Protein AF-A0A397BFX6-F1 (afdb_monomer_lite)

InterPro domains:
  IPR007051 CHORD domain [PF04968] (20-81)
  IPR007051 CHORD domain [PS51401] (21-81)
  IPR039790 Cysteine and histidine-rich domain-containing protein 1 [PTHR46983] (13-84)

Foldseek 3Di:
DDDPDDDDDPPPPDPPQWAAFPAALFRDIDRVVPWFQQPDQGANFDWDADPLWIEGPSCVVDTDNDPVVRSVPGRDDGGTGDRDDD

Organism: Aphanomyces astaci (NCBI:txid112090)

Structure (mmCIF, N/CA/C/O backbone):
data_AF-A0A397BFX6-F1
#
_entry.id   AF-A0A397BFX6-F1
#
loop_
_atom_site.group_PDB
_atom_site.id
_atom_site.type_symbol
_atom_site.label_atom_id
_atom_site.label_alt_id
_atom_site.label_comp_id
_atom_site.label_asym_id
_atom_site.label_entity_id
_atom_site.label_seq_id
_atom_site.pdbx_PDB_ins_code
_atom_site.Cartn_x
_atom_site.Cartn_y
_atom_site.Cartn_z
_atom_site.occupancy
_atom_site.B_iso_or_equiv
_atom_site.auth_seq_id
_atom_site.auth_comp_id
_atom_site.auth_asym_id
_atom_site.auth_atom_id
_atom_site.pdbx_PDB_model_num
ATOM 1 N N . ASN A 1 1 ? 26.033 -27.209 16.907 1.00 44.47 1 ASN A N 1
ATOM 2 C CA . ASN A 1 1 ? 24.620 -26.992 16.519 1.00 44.47 1 ASN A CA 1
ATOM 3 C C . ASN A 1 1 ? 23.988 -25.966 17.445 1.00 44.47 1 ASN A C 1
ATOM 5 O O . ASN A 1 1 ? 23.591 -26.324 18.543 1.00 44.47 1 ASN A O 1
ATOM 9 N N . VAL A 1 2 ? 23.958 -24.687 17.055 1.00 49.91 2 VAL A N 1
ATOM 10 C CA . VAL A 1 2 ? 23.323 -23.632 17.864 1.00 49.91 2 VAL A CA 1
ATOM 11 C C . VAL A 1 2 ? 21.859 -23.537 17.451 1.00 49.91 2 VAL A C 1
ATOM 13 O O . VAL A 1 2 ? 21.542 -23.101 16.348 1.00 49.91 2 VAL A O 1
ATOM 16 N N . VAL A 1 3 ? 20.970 -23.988 18.332 1.00 58.34 3 VAL A N 1
ATOM 17 C CA . VAL A 1 3 ? 19.524 -23.823 18.178 1.00 58.34 3 VAL A CA 1
ATOM 18 C C . VAL A 1 3 ? 19.211 -22.351 18.450 1.00 58.34 3 VAL A C 1
ATOM 20 O O . VAL A 1 3 ? 19.202 -21.913 19.598 1.00 58.34 3 VAL A O 1
ATOM 23 N N . VAL A 1 4 ? 19.012 -21.559 17.395 1.00 57.81 4 VAL A N 1
ATOM 24 C CA . VAL A 1 4 ? 18.587 -20.157 17.521 1.00 57.81 4 VAL A CA 1
ATOM 25 C C . VAL A 1 4 ? 17.106 -20.145 17.900 1.00 57.81 4 VAL A C 1
ATOM 27 O O . VAL A 1 4 ? 16.224 -20.158 17.042 1.00 57.81 4 VAL A O 1
ATOM 30 N N . THR A 1 5 ? 16.817 -20.150 19.200 1.00 59.34 5 THR A N 1
ATOM 31 C CA . THR A 1 5 ? 15.461 -19.971 19.721 1.00 59.34 5 THR A CA 1
ATOM 32 C C . THR A 1 5 ? 15.075 -18.496 19.581 1.00 59.34 5 THR A C 1
ATOM 34 O O . THR A 1 5 ? 15.557 -17.619 20.299 1.00 59.34 5 THR A O 1
ATOM 37 N N . ARG A 1 6 ? 14.226 -18.177 18.597 1.00 58.31 6 ARG A N 1
ATOM 38 C CA . ARG A 1 6 ? 13.660 -16.828 18.457 1.00 58.31 6 ARG A CA 1
ATOM 39 C C . ARG A 1 6 ? 12.739 -16.578 19.655 1.00 58.31 6 ARG A C 1
ATOM 41 O O . ARG A 1 6 ? 11.700 -17.221 19.770 1.00 58.31 6 ARG A O 1
ATOM 48 N N . LYS A 1 7 ? 13.123 -15.672 20.561 1.00 51.56 7 LYS A N 1
ATOM 49 C CA . LYS A 1 7 ? 12.248 -15.221 21.655 1.00 51.56 7 LYS A CA 1
ATOM 50 C C . LYS A 1 7 ? 10.988 -14.577 21.048 1.00 51.56 7 LYS A C 1
ATOM 52 O O . LYS A 1 7 ? 11.139 -13.764 20.132 1.00 51.56 7 LYS A O 1
ATOM 57 N N . PRO A 1 8 ? 9.772 -14.909 21.517 1.00 52.94 8 PRO A N 1
ATOM 58 C CA . PRO A 1 8 ? 8.559 -14.265 21.031 1.00 52.94 8 PRO A CA 1
ATOM 59 C C . PRO A 1 8 ? 8.619 -12.768 21.349 1.00 52.94 8 PRO A C 1
ATOM 61 O O . PRO A 1 8 ? 8.944 -12.367 22.469 1.00 52.94 8 PRO A O 1
ATOM 64 N N . LYS A 1 9 ? 8.359 -11.935 20.337 1.00 48.22 9 LYS A N 1
ATOM 65 C CA . LYS A 1 9 ? 8.271 -10.482 20.504 1.00 48.22 9 LYS A CA 1
ATOM 66 C C . LYS A 1 9 ? 7.130 -10.194 21.491 1.00 48.22 9 LYS A C 1
ATOM 68 O O . LYS A 1 9 ? 6.065 -10.786 21.315 1.00 48.22 9 LYS A O 1
ATOM 73 N N . PRO A 1 10 ? 7.320 -9.324 22.501 1.00 54.00 10 PRO A N 1
ATOM 74 C CA . PRO A 1 10 ? 6.247 -8.956 23.415 1.00 54.00 10 PRO A CA 1
ATOM 75 C C . PRO A 1 10 ? 5.034 -8.502 22.607 1.00 54.00 10 PRO A C 1
ATOM 77 O O . PRO A 1 10 ? 5.139 -7.573 21.801 1.00 54.00 10 PRO A O 1
ATOM 80 N N . VAL A 1 11 ? 3.909 -9.196 22.785 1.00 57.53 11 VAL A N 1
ATOM 81 C CA . VAL A 1 11 ? 2.628 -8.773 22.226 1.00 57.53 11 VAL A CA 1
ATOM 82 C C . VAL A 1 11 ? 2.323 -7.442 22.897 1.00 57.53 11 VAL A C 1
ATOM 84 O O . VAL A 1 11 ? 2.168 -7.374 24.114 1.00 57.53 11 VAL A O 1
ATOM 87 N N . VAL A 1 12 ? 2.359 -6.363 22.120 1.00 61.25 12 VAL A N 1
ATOM 88 C CA . VAL A 1 12 ? 2.108 -5.005 22.609 1.00 61.25 12 VAL A CA 1
ATOM 89 C C . VAL A 1 12 ? 0.621 -4.920 22.946 1.00 61.25 12 VAL A C 1
ATOM 91 O O . VAL A 1 12 ? -0.199 -4.608 22.090 1.00 61.25 12 VAL A O 1
ATOM 94 N N . VAL A 1 13 ? 0.258 -5.271 24.180 1.00 56.38 13 VAL A N 1
ATOM 95 C CA . VAL A 1 13 ? -1.108 -5.124 24.690 1.00 56.38 13 VAL A CA 1
ATOM 96 C C . VAL A 1 13 ? -1.343 -3.630 24.905 1.00 56.38 13 VAL A C 1
ATOM 98 O O . VAL A 1 13 ? -0.835 -3.050 25.861 1.00 56.38 13 VAL A O 1
ATOM 101 N N . ARG A 1 14 ? -2.042 -2.981 23.970 1.00 63.22 14 ARG A N 1
ATOM 102 C CA . ARG A 1 14 ? -2.397 -1.559 24.070 1.00 63.22 14 ARG A CA 1
ATOM 103 C C . ARG A 1 14 ? -3.724 -1.431 24.816 1.00 63.22 14 ARG A C 1
ATOM 105 O O . ARG A 1 14 ? -4.738 -1.936 24.349 1.00 63.22 14 ARG A O 1
ATOM 112 N N . THR A 1 15 ? -3.715 -0.763 25.966 1.00 67.25 15 THR A N 1
ATOM 113 C CA . THR A 1 15 ? -4.890 -0.539 26.830 1.00 67.25 15 THR A CA 1
ATOM 114 C C . THR A 1 15 ? -5.869 0.503 26.286 1.00 67.25 15 THR A C 1
ATOM 116 O O . THR A 1 15 ? -6.994 0.597 26.763 1.00 67.25 15 THR A O 1
ATOM 119 N N . ASP A 1 16 ? -5.463 1.263 25.266 1.00 77.44 16 ASP A N 1
ATOM 120 C CA . ASP A 1 16 ? -6.107 2.534 24.911 1.00 77.44 16 ASP A CA 1
ATOM 121 C C . ASP A 1 16 ? -7.119 2.409 23.757 1.00 77.44 16 ASP A C 1
ATOM 123 O O . ASP A 1 16 ? -7.611 3.413 23.244 1.00 77.44 16 ASP A O 1
ATOM 127 N N . GLY A 1 17 ? -7.389 1.188 23.275 1.00 84.06 17 GLY A N 1
ATOM 128 C CA . GLY A 1 17 ? -8.306 0.930 22.151 1.00 84.06 17 GLY A CA 1
ATOM 129 C C . GLY A 1 17 ? -7.830 1.460 20.789 1.00 84.06 17 GLY A C 1
ATOM 130 O O . GLY A 1 17 ? -8.524 1.301 19.784 1.00 84.06 17 GLY A O 1
ATOM 131 N N . LYS A 1 18 ? -6.639 2.068 20.736 1.00 90.12 18 LYS A N 1
ATOM 132 C CA . LYS A 1 18 ? -5.986 2.580 19.528 1.00 90.12 18 LYS A CA 1
ATOM 133 C C . LYS A 1 18 ? -4.763 1.746 19.181 1.00 90.12 18 LYS A C 1
ATOM 135 O O . LYS A 1 18 ? -4.034 1.281 20.060 1.00 90.12 18 LYS A O 1
ATOM 140 N N . ALA A 1 19 ? -4.501 1.607 17.891 1.00 91.00 19 ALA A N 1
ATOM 141 C CA . ALA A 1 19 ? -3.307 0.951 17.390 1.00 91.00 19 ALA A CA 1
ATOM 142 C C . ALA A 1 19 ? -2.729 1.703 16.189 1.00 91.00 19 ALA A C 1
ATOM 144 O O . ALA A 1 19 ? -3.401 2.506 15.545 1.00 91.00 19 ALA A O 1
ATOM 145 N N . LYS A 1 20 ? -1.449 1.462 15.895 1.00 93.00 20 LYS A N 1
ATOM 146 C CA . LYS A 1 20 ? -0.766 2.056 14.743 1.00 93.00 20 LYS A CA 1
ATOM 147 C C . LYS A 1 20 ? -0.639 1.019 13.642 1.00 93.00 20 LYS A C 1
ATOM 149 O O . LYS A 1 20 ? -0.050 -0.037 13.861 1.00 93.00 20 LYS A O 1
ATOM 154 N N . CYS A 1 21 ? -1.159 1.344 12.466 1.00 94.19 21 CYS A N 1
ATOM 155 C CA . CYS A 1 21 ? -1.140 0.462 11.315 1.00 94.19 21 CYS A CA 1
ATOM 156 C C . CYS A 1 21 ? 0.297 0.221 10.825 1.00 94.19 21 CYS A C 1
ATOM 158 O O . CYS A 1 21 ? 1.070 1.164 10.636 1.00 94.19 21 CYS A O 1
ATOM 160 N N . VAL A 1 22 ? 0.645 -1.039 10.578 1.00 94.00 22 VAL A N 1
ATOM 161 C CA . VAL A 1 22 ? 1.954 -1.465 10.063 1.00 94.00 22 VAL A CA 1
ATOM 162 C C . VAL A 1 22 ? 1.914 -1.917 8.602 1.00 94.00 22 VAL A C 1
ATOM 164 O O . VAL A 1 22 ? 2.963 -2.261 8.056 1.00 94.00 22 VAL A O 1
ATOM 167 N N . ASN A 1 23 ? 0.748 -1.855 7.949 1.00 95.12 23 ASN A N 1
ATOM 168 C CA . ASN A 1 23 ? 0.616 -2.077 6.508 1.00 95.12 23 ASN A CA 1
ATOM 169 C C . ASN A 1 23 ? 1.487 -1.099 5.708 1.00 95.12 23 ASN A C 1
ATOM 171 O O . ASN A 1 23 ? 1.594 0.086 6.055 1.00 95.12 23 ASN A O 1
ATOM 175 N N . PHE A 1 24 ? 2.096 -1.571 4.617 1.00 94.62 24 PHE A N 1
ATOM 176 C CA . PHE A 1 24 ? 3.010 -0.750 3.826 1.00 94.62 24 PHE A CA 1
ATOM 177 C C . PHE A 1 24 ? 2.273 0.419 3.156 1.00 94.62 24 PHE A C 1
ATOM 179 O O . PHE A 1 24 ? 1.275 0.231 2.467 1.00 94.62 24 PHE A O 1
ATOM 186 N N . GLY A 1 25 ? 2.765 1.641 3.383 1.00 91.38 25 GLY A N 1
ATOM 187 C CA . GLY A 1 25 ? 2.142 2.876 2.892 1.00 91.38 25 GLY A CA 1
ATOM 188 C C . GLY A 1 25 ? 0.982 3.437 3.729 1.00 91.38 25 GLY A C 1
ATOM 189 O O . GLY A 1 25 ? 0.435 4.465 3.347 1.00 91.38 25 GLY A O 1
ATOM 190 N N . CYS A 1 26 ? 0.593 2.814 4.854 1.00 93.19 26 CYS A N 1
ATOM 191 C CA . CYS A 1 26 ? -0.461 3.354 5.723 1.00 93.19 26 CYS A CA 1
ATOM 192 C C . CYS A 1 26 ? 0.079 4.175 6.909 1.00 93.19 26 CYS A C 1
ATOM 194 O O . CYS A 1 26 ? -0.132 5.380 6.963 1.00 93.19 26 CYS A O 1
ATOM 196 N N . GLN A 1 27 ? 0.719 3.526 7.893 1.00 91.12 27 GLN A N 1
ATOM 197 C CA . GLN A 1 27 ? 1.278 4.139 9.118 1.00 91.12 27 GLN A CA 1
ATOM 198 C C . GLN A 1 27 ? 0.306 4.974 9.985 1.00 91.12 27 GLN A C 1
ATOM 200 O O . GLN A 1 27 ? 0.745 5.584 10.963 1.00 91.12 27 GLN A O 1
ATOM 205 N N . LYS A 1 28 ? -0.996 4.977 9.673 1.00 93.00 28 LYS A N 1
ATOM 206 C CA . LYS A 1 28 ? -2.030 5.713 10.411 1.00 93.00 28 LYS A CA 1
ATOM 207 C C . LYS A 1 28 ? -2.296 5.083 11.774 1.00 93.00 28 LYS A C 1
ATOM 209 O O . LYS A 1 28 ? -2.267 3.860 11.915 1.00 93.00 28 LYS A O 1
ATOM 214 N N . GLU A 1 29 ? -2.594 5.917 12.760 1.00 93.81 29 GLU A N 1
ATOM 215 C CA . GLU A 1 29 ? -3.241 5.462 13.989 1.00 93.81 29 GLU A CA 1
ATOM 216 C C . GLU A 1 29 ? -4.735 5.275 13.732 1.00 93.81 29 GLU A C 1
ATOM 218 O O . GLU A 1 29 ? -5.355 6.085 13.043 1.00 93.81 29 GLU A O 1
ATOM 223 N N . TYR A 1 30 ? -5.294 4.189 14.250 1.00 92.94 30 TYR A N 1
ATOM 224 C CA . TYR A 1 30 ? -6.691 3.823 14.070 1.00 92.94 30 TYR A CA 1
ATOM 225 C C . TYR A 1 30 ? -7.283 3.328 15.389 1.00 92.94 30 TYR A C 1
ATOM 227 O O . TYR A 1 30 ? -6.575 2.813 16.260 1.00 92.94 30 TYR A O 1
ATOM 235 N N . VAL A 1 31 ? -8.592 3.506 15.536 1.00 92.50 31 VAL A N 1
ATOM 236 C CA . VAL A 1 31 ? -9.364 2.929 16.637 1.00 92.50 31 VAL A CA 1
ATOM 237 C C . VAL A 1 31 ? -9.702 1.495 16.252 1.00 92.50 31 VAL A C 1
ATOM 239 O O . VAL A 1 31 ? -10.244 1.251 15.179 1.00 92.50 31 VAL A O 1
ATOM 242 N N . VAL A 1 32 ? -9.360 0.535 17.110 1.00 90.12 32 VAL A N 1
ATOM 243 C CA . VAL A 1 32 ? -9.531 -0.896 16.806 1.00 90.12 32 VAL A CA 1
ATOM 244 C C . VAL A 1 32 ? -11.009 -1.257 16.642 1.00 90.12 32 VAL A C 1
ATOM 246 O O . VAL A 1 32 ? -11.334 -2.083 15.797 1.00 90.12 32 VAL A O 1
ATOM 249 N N . ALA A 1 33 ? -11.895 -0.606 17.401 1.00 90.00 33 ALA A N 1
ATOM 250 C CA . ALA A 1 33 ? -13.341 -0.811 17.321 1.00 90.00 33 ALA A CA 1
ATOM 251 C C . ALA A 1 33 ? -13.964 -0.316 16.001 1.00 90.00 33 ALA A C 1
ATOM 253 O O . ALA A 1 33 ? -14.949 -0.894 15.554 1.00 90.00 33 ALA A O 1
ATOM 254 N N . ASP A 1 34 ? -13.369 0.700 15.368 1.00 91.12 34 ASP A N 1
ATOM 255 C CA . ASP A 1 34 ? -13.873 1.308 14.127 1.00 91.12 34 ASP A CA 1
ATOM 256 C C . ASP A 1 34 ? -13.209 0.711 12.872 1.00 91.12 34 ASP A C 1
ATOM 258 O O . ASP A 1 34 ? -13.409 1.194 11.760 1.00 91.12 34 ASP A O 1
ATOM 262 N N . ASN A 1 35 ? -12.353 -0.302 13.035 1.00 93.44 35 ASN A N 1
ATOM 263 C CA . ASN A 1 35 ? -11.578 -0.875 11.943 1.00 93.44 35 ASN A CA 1
ATOM 264 C C . ASN A 1 35 ? -12.428 -1.830 11.098 1.00 93.44 35 ASN A C 1
ATOM 266 O O . ASN A 1 35 ? -12.912 -2.846 11.596 1.00 93.44 35 ASN A O 1
ATOM 270 N N . ASP A 1 36 ? -12.530 -1.546 9.804 1.00 93.62 36 ASP A N 1
ATOM 271 C CA . ASP A 1 36 ? -13.275 -2.352 8.839 1.00 93.62 36 ASP A CA 1
ATOM 272 C C . ASP A 1 36 ? -12.376 -2.891 7.713 1.00 93.62 36 ASP A C 1
ATOM 274 O O . ASP A 1 36 ? -11.277 -2.392 7.475 1.00 93.62 36 ASP A O 1
ATOM 278 N N . GLU A 1 37 ? -12.841 -3.908 6.977 1.00 92.88 37 GLU A N 1
ATOM 279 C CA . GLU A 1 37 ? -12.091 -4.534 5.872 1.00 92.88 37 GLU A CA 1
ATOM 280 C C . GLU A 1 37 ? -11.806 -3.604 4.678 1.00 92.88 37 GLU A C 1
ATOM 282 O O . GLU A 1 37 ? -11.145 -4.001 3.725 1.00 92.88 37 GLU A O 1
ATOM 287 N N . ARG A 1 38 ? -12.288 -2.365 4.688 1.00 94.12 38 ARG A N 1
ATOM 288 C CA . ARG A 1 38 ? -12.097 -1.356 3.642 1.00 94.12 38 ARG A CA 1
ATOM 289 C C . ARG A 1 38 ? -11.430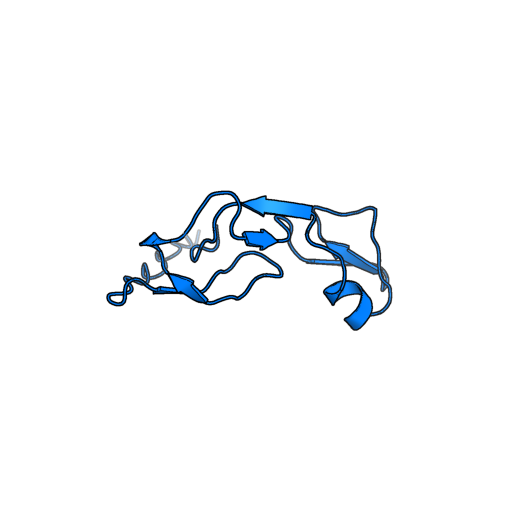 -0.078 4.178 1.00 94.12 38 ARG A C 1
ATOM 291 O O . ARG A 1 38 ? -11.317 0.898 3.438 1.00 94.12 38 ARG A O 1
ATOM 298 N N . ALA A 1 39 ? -10.928 -0.087 5.413 1.00 94.75 39 ALA A N 1
ATOM 299 C CA . ALA A 1 39 ? -10.389 1.098 6.079 1.00 94.75 39 ALA A CA 1
ATOM 300 C C . ALA A 1 39 ? -8.950 1.448 5.651 1.00 94.75 39 ALA A C 1
ATOM 302 O O . ALA A 1 39 ? -8.542 2.613 5.666 1.00 94.75 39 ALA A O 1
ATOM 303 N N . CYS A 1 40 ? -8.156 0.452 5.246 1.00 96.50 40 CYS A N 1
ATOM 304 C CA . CYS A 1 40 ? -6.722 0.596 5.012 1.00 96.50 40 CYS A CA 1
ATOM 305 C C . CYS A 1 40 ? -6.333 0.337 3.548 1.00 96.50 40 CYS A C 1
ATOM 307 O O . CYS A 1 40 ? -6.015 -0.801 3.185 1.00 96.50 40 CYS A O 1
ATOM 309 N N . PRO A 1 41 ? -6.272 1.378 2.699 1.00 96.69 41 PRO A N 1
ATOM 310 C CA . PRO A 1 41 ? -5.635 1.274 1.394 1.00 96.69 41 PRO A CA 1
ATOM 311 C C . PRO A 1 41 ? -4.111 1.197 1.576 1.00 96.69 41 PRO A C 1
ATOM 313 O O . PRO A 1 41 ? -3.501 2.096 2.160 1.00 96.69 41 PRO A O 1
ATOM 316 N N . HIS A 1 42 ? -3.492 0.105 1.126 1.00 96.31 42 HIS A N 1
ATOM 317 C CA . HIS A 1 42 ? -2.070 -0.167 1.354 1.00 96.31 42 HIS A CA 1
ATOM 318 C C . HIS A 1 42 ? -1.459 -1.094 0.285 1.00 96.31 42 HIS A C 1
ATOM 320 O O . HIS A 1 42 ? -2.137 -1.562 -0.632 1.00 96.31 42 HIS A O 1
ATOM 326 N N . HIS A 1 43 ? -0.155 -1.352 0.404 1.00 96.25 43 HIS A N 1
ATOM 327 C CA . HIS A 1 43 ? 0.556 -2.386 -0.353 1.00 96.25 43 HIS A CA 1
ATOM 328 C C . HIS A 1 43 ? 0.755 -3.628 0.523 1.00 96.25 43 HIS A C 1
ATOM 330 O O . HIS A 1 43 ? 1.271 -3.518 1.633 1.00 96.25 43 HIS A O 1
ATOM 336 N N . VAL A 1 44 ? 0.384 -4.818 0.040 1.00 94.69 44 VAL A N 1
ATOM 337 C CA . VAL A 1 44 ? 0.653 -6.082 0.770 1.00 94.69 44 VAL A CA 1
ATOM 338 C C . VAL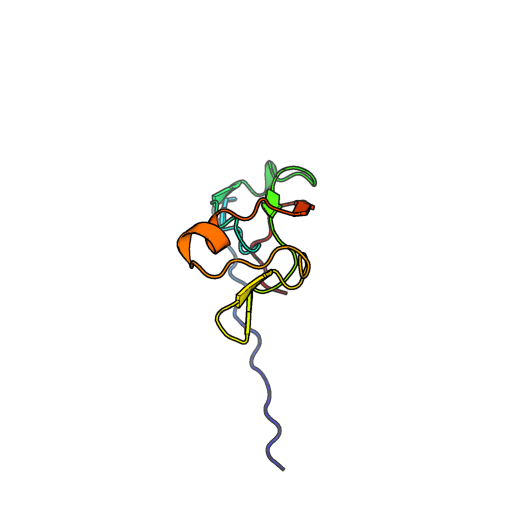 A 1 44 ? 2.122 -6.494 0.696 1.00 94.69 44 VAL A C 1
ATOM 340 O O . VAL A 1 44 ? 2.618 -7.250 1.526 1.00 94.69 44 VAL A O 1
ATOM 343 N N . GLY A 1 45 ? 2.814 -6.020 -0.339 1.00 94.56 45 GLY A N 1
ATOM 344 C CA . GLY A 1 45 ? 4.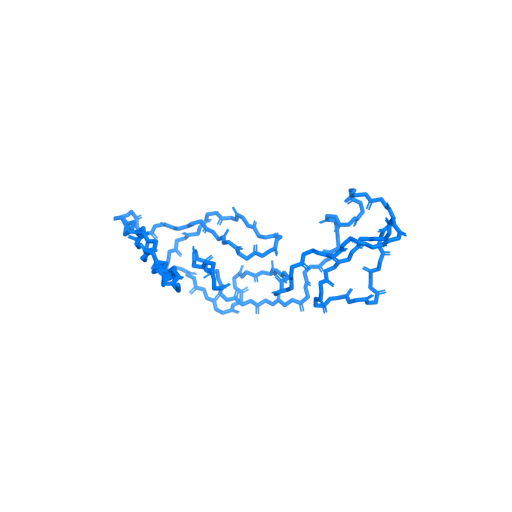186 -6.379 -0.644 1.00 94.56 45 GLY A CA 1
ATOM 345 C C . GLY A 1 45 ? 5.204 -5.445 -0.005 1.00 94.56 45 GLY A C 1
ATOM 346 O O . GLY A 1 45 ? 4.967 -4.248 0.134 1.00 94.56 45 GLY A O 1
ATOM 347 N N . ALA A 1 46 ? 6.374 -5.987 0.321 1.00 95.19 46 ALA A N 1
ATOM 348 C CA . ALA A 1 46 ? 7.528 -5.202 0.739 1.00 95.19 46 ALA A CA 1
ATOM 349 C C . ALA A 1 46 ? 8.072 -4.339 -0.423 1.00 95.19 46 ALA A C 1
ATOM 351 O O . ALA A 1 46 ? 7.869 -4.679 -1.596 1.00 95.19 46 ALA A O 1
ATOM 352 N N . PRO A 1 47 ? 8.786 -3.238 -0.130 1.00 96.19 47 PRO A N 1
ATOM 353 C CA . PRO A 1 47 ? 9.507 -2.493 -1.154 1.00 96.19 47 PRO A CA 1
ATOM 354 C C . PRO A 1 47 ? 10.635 -3.352 -1.745 1.00 96.19 47 PRO A C 1
ATOM 356 O O . PRO A 1 47 ? 11.325 -4.074 -1.025 1.00 96.19 47 PRO A O 1
ATOM 359 N N . VAL A 1 48 ? 10.838 -3.255 -3.054 1.00 97.25 48 VAL A N 1
ATOM 360 C CA . VAL A 1 48 ? 11.895 -3.937 -3.804 1.00 97.25 48 VAL A CA 1
ATOM 361 C C . VAL A 1 48 ? 12.736 -2.886 -4.510 1.00 97.25 48 VAL A C 1
ATOM 363 O O . VAL A 1 48 ? 12.212 -2.072 -5.272 1.00 97.25 48 VAL A O 1
ATOM 366 N N . PHE A 1 49 ? 14.045 -2.920 -4.263 1.00 97.00 49 PHE A N 1
ATOM 367 C CA . PHE A 1 49 ? 15.023 -2.026 -4.876 1.00 97.00 49 PHE A CA 1
ATOM 368 C C . PHE A 1 49 ? 16.034 -2.862 -5.664 1.00 97.00 49 PHE A C 1
ATOM 370 O O . PHE A 1 49 ? 16.750 -3.679 -5.083 1.00 97.00 49 PHE A O 1
ATOM 377 N N . ARG A 1 50 ? 16.066 -2.692 -6.989 1.00 95.38 50 ARG A N 1
ATOM 378 C CA . ARG A 1 50 ? 16.951 -3.425 -7.906 1.00 95.38 50 ARG A CA 1
ATOM 379 C C . ARG A 1 50 ? 17.282 -2.547 -9.111 1.00 95.38 50 ARG A C 1
ATOM 381 O O . ARG A 1 50 ? 16.379 -1.945 -9.679 1.00 95.38 50 ARG A O 1
ATOM 388 N N . ASP A 1 51 ? 18.561 -2.485 -9.486 1.00 93.25 51 ASP A N 1
ATOM 389 C CA . ASP A 1 51 ? 19.053 -1.769 -10.677 1.00 93.25 51 ASP A CA 1
ATOM 390 C C . ASP A 1 51 ? 18.528 -0.320 -10.773 1.00 93.25 51 ASP A C 1
ATOM 392 O O . ASP A 1 51 ? 17.968 0.102 -11.780 1.00 93.25 51 ASP A O 1
ATOM 396 N N . ALA A 1 52 ? 18.641 0.427 -9.665 1.00 93.81 52 ALA A N 1
ATOM 397 C CA . ALA A 1 52 ? 18.086 1.774 -9.436 1.00 93.81 52 ALA A CA 1
ATOM 398 C C . ALA A 1 52 ? 16.544 1.896 -9.457 1.00 93.81 52 ALA A C 1
ATOM 400 O O . ALA A 1 52 ? 16.003 2.883 -8.942 1.00 93.81 52 ALA A O 1
ATOM 401 N N . GLY A 1 53 ? 15.840 0.888 -9.971 1.00 96.75 53 GLY A N 1
ATOM 402 C CA . GLY A 1 53 ? 14.391 0.763 -9.939 1.00 96.75 53 GLY A CA 1
ATOM 403 C C . GLY A 1 53 ? 13.857 0.428 -8.546 1.00 96.75 53 GLY A C 1
ATOM 404 O O . GLY A 1 53 ? 14.460 -0.317 -7.769 1.00 96.75 53 GLY A O 1
ATOM 405 N N . LYS A 1 54 ? 12.700 1.004 -8.231 1.00 97.50 54 LYS A N 1
ATOM 406 C CA . LYS A 1 54 ? 11.994 0.882 -6.957 1.00 97.50 54 LYS A CA 1
ATOM 407 C C . LYS A 1 54 ? 10.541 0.543 -7.242 1.00 97.50 54 LYS A C 1
ATOM 409 O O . LYS A 1 54 ? 9.878 1.248 -8.001 1.00 97.50 54 LYS A O 1
ATOM 414 N N . HIS A 1 55 ? 10.041 -0.530 -6.653 1.00 96.94 55 HIS A N 1
ATOM 415 C CA . HIS A 1 55 ? 8.646 -0.934 -6.792 1.00 96.94 55 HIS A CA 1
ATOM 416 C C . HIS A 1 55 ? 8.172 -1.667 -5.539 1.00 96.94 55 HIS A C 1
ATOM 418 O O . HIS A 1 55 ? 8.966 -2.035 -4.678 1.00 96.94 55 HIS A O 1
ATOM 424 N N . TRP A 1 56 ? 6.869 -1.894 -5.424 1.00 97.56 56 TRP A N 1
ATOM 425 C CA . TRP A 1 56 ? 6.318 -2.784 -4.402 1.00 97.56 56 TRP A CA 1
ATOM 426 C C . TRP A 1 56 ? 6.305 -4.216 -4.937 1.00 97.56 56 TRP A C 1
ATOM 428 O O . TRP A 1 56 ? 6.037 -4.420 -6.123 1.00 97.56 56 TRP A O 1
ATOM 438 N N . SER A 1 57 ? 6.582 -5.227 -4.108 1.00 96.75 57 SER A N 1
ATOM 439 C CA . SER A 1 57 ? 6.589 -6.625 -4.577 1.00 96.75 57 SER A CA 1
ATOM 440 C C . SER A 1 57 ? 5.213 -7.098 -5.061 1.00 96.75 57 SER A C 1
ATOM 442 O O . SER A 1 57 ? 5.131 -7.956 -5.934 1.00 96.75 57 SER A O 1
ATOM 444 N N . CYS A 1 58 ? 4.136 -6.485 -4.565 1.00 96.75 58 CYS A N 1
ATOM 445 C CA . CYS A 1 58 ? 2.770 -6.683 -5.046 1.00 96.75 58 CYS A CA 1
ATOM 446 C C . CYS A 1 58 ? 2.451 -5.931 -6.353 1.00 96.75 58 CYS A C 1
ATOM 448 O O . CYS A 1 58 ? 1.462 -6.250 -7.007 1.00 96.75 58 CYS A O 1
ATOM 450 N N . CYS A 1 59 ? 3.294 -4.977 -6.766 1.00 96.38 59 CYS A N 1
ATOM 451 C CA . CYS A 1 59 ? 3.113 -4.134 -7.955 1.00 96.38 59 CYS A CA 1
ATOM 452 C C . CYS A 1 59 ? 4.371 -4.122 -8.850 1.00 96.38 59 CYS A C 1
ATOM 454 O O . CYS A 1 59 ? 4.911 -3.049 -9.128 1.00 96.38 59 CYS A O 1
ATOM 456 N N . PRO A 1 60 ? 4.859 -5.278 -9.340 1.00 95.50 60 PRO A N 1
ATOM 457 C CA . PRO A 1 60 ? 6.151 -5.367 -10.032 1.00 95.50 60 PRO A CA 1
ATOM 458 C C . PRO A 1 60 ? 6.201 -4.618 -11.371 1.00 95.50 60 PRO A C 1
ATOM 460 O O . PRO A 1 60 ? 7.277 -4.306 -11.866 1.00 95.50 60 PRO A O 1
ATOM 463 N N . LYS A 1 61 ? 5.040 -4.315 -11.964 1.00 96.12 61 LYS A N 1
ATOM 464 C CA . LYS A 1 61 ? 4.936 -3.576 -13.230 1.00 96.12 61 LYS A CA 1
ATOM 465 C C . LYS A 1 61 ? 5.112 -2.060 -13.064 1.00 96.12 61 LYS A C 1
ATOM 467 O O . LYS A 1 61 ? 5.301 -1.371 -14.059 1.00 96.12 61 LYS A O 1
ATOM 472 N N . ILE A 1 62 ? 5.024 -1.534 -11.838 1.00 95.88 62 ILE A N 1
ATOM 473 C CA . ILE A 1 62 ? 5.116 -0.096 -11.551 1.00 95.88 62 ILE A CA 1
ATOM 474 C C . ILE A 1 62 ? 6.482 0.182 -10.926 1.00 95.88 62 ILE A C 1
ATOM 476 O O . ILE A 1 62 ? 6.634 0.177 -9.706 1.00 95.88 62 ILE A O 1
ATOM 480 N N . VAL A 1 63 ? 7.479 0.406 -11.779 1.00 97.12 63 VAL A N 1
ATOM 481 C CA . VAL A 1 63 ? 8.852 0.713 -11.361 1.00 97.12 63 VAL A CA 1
ATOM 482 C C . VAL A 1 63 ? 9.089 2.215 -11.442 1.00 97.12 63 VAL A C 1
ATOM 484 O O . VAL A 1 63 ? 8.790 2.848 -12.453 1.00 97.12 63 VAL A O 1
ATOM 487 N N . LYS A 1 64 ? 9.631 2.784 -10.368 1.00 97.81 64 LYS A N 1
ATOM 488 C CA . LYS A 1 64 ? 10.043 4.184 -10.269 1.00 97.81 64 LYS A CA 1
ATOM 489 C C . LYS A 1 64 ? 11.541 4.265 -10.037 1.00 97.81 64 LYS A C 1
ATOM 491 O O . LYS A 1 64 ? 12.095 3.487 -9.266 1.00 97.81 64 LYS A O 1
ATOM 496 N N . TYR A 1 65 ? 12.201 5.191 -10.716 1.00 96.75 65 TYR A N 1
ATOM 497 C CA . TYR A 1 65 ? 13.643 5.397 -10.561 1.00 96.75 65 TYR A CA 1
ATOM 498 C C . TYR A 1 65 ? 13.947 6.464 -9.509 1.00 96.75 65 TYR A C 1
ATOM 500 O O . TYR A 1 65 ? 14.980 6.396 -8.843 1.00 96.75 65 TYR A O 1
ATOM 508 N N . ASP A 1 66 ? 13.001 7.367 -9.265 1.00 97.31 66 ASP A N 1
ATOM 509 C CA . ASP A 1 66 ? 13.045 8.325 -8.170 1.00 97.31 66 ASP A CA 1
ATOM 510 C C . ASP A 1 66 ? 12.372 7.778 -6.894 1.00 97.31 66 ASP A C 1
ATOM 512 O O . ASP A 1 66 ? 11.438 6.970 -6.952 1.00 97.31 66 ASP A O 1
ATOM 516 N N . PHE A 1 67 ? 12.883 8.171 -5.724 1.00 94.94 67 PHE A N 1
ATOM 517 C CA . PHE A 1 67 ? 12.361 7.697 -4.439 1.00 94.94 67 PHE A CA 1
ATOM 518 C C . PHE A 1 67 ? 11.024 8.351 -4.069 1.00 94.94 67 PHE A C 1
ATOM 520 O O . PHE A 1 67 ? 10.124 7.655 -3.599 1.00 94.94 67 PHE A O 1
ATOM 527 N N . ASP A 1 68 ? 10.849 9.645 -4.335 1.00 96.12 68 ASP A N 1
ATOM 528 C CA . ASP A 1 68 ? 9.603 10.347 -4.026 1.00 96.12 68 ASP A CA 1
ATOM 529 C C . ASP A 1 68 ? 8.469 9.868 -4.935 1.00 96.12 68 ASP A C 1
ATOM 531 O O . ASP A 1 68 ? 7.324 9.727 -4.500 1.00 96.12 68 ASP A O 1
ATOM 535 N N . GLU A 1 69 ? 8.774 9.550 -6.194 1.00 96.50 69 GLU A N 1
ATOM 536 C CA . GLU A 1 69 ? 7.812 8.901 -7.086 1.00 96.50 69 GLU A CA 1
ATOM 537 C C . GLU A 1 69 ? 7.420 7.496 -6.620 1.00 96.50 69 GLU A C 1
ATOM 539 O O . GLU A 1 69 ? 6.256 7.110 -6.752 1.00 96.50 69 GLU A O 1
ATOM 544 N N . PHE A 1 70 ? 8.368 6.732 -6.069 1.00 96.25 70 PHE A N 1
ATOM 545 C CA . PHE A 1 70 ? 8.096 5.413 -5.499 1.00 96.25 70 PHE A CA 1
ATOM 546 C C . PHE A 1 70 ? 7.111 5.497 -4.319 1.00 96.25 70 PHE A C 1
ATOM 548 O O . PHE A 1 70 ? 6.161 4.712 -4.253 1.00 96.25 70 PHE A O 1
ATOM 555 N N . LEU A 1 71 ? 7.281 6.479 -3.427 1.00 93.81 71 LEU A N 1
ATOM 556 C CA . LEU A 1 71 ? 6.367 6.701 -2.299 1.00 93.81 71 LEU A CA 1
ATOM 557 C C . LEU A 1 71 ? 4.949 7.096 -2.741 1.00 93.81 71 LEU A C 1
ATOM 559 O O . LEU A 1 71 ? 3.989 6.838 -2.019 1.00 93.81 71 LEU A O 1
ATOM 563 N N . LYS A 1 72 ? 4.809 7.693 -3.930 1.00 95.25 72 LYS A N 1
ATOM 564 C CA . LYS A 1 72 ? 3.521 8.095 -4.518 1.00 95.25 72 LYS A CA 1
ATOM 565 C C . LYS A 1 72 ? 2.809 6.969 -5.274 1.00 95.25 72 LYS A C 1
ATOM 567 O O . LYS A 1 72 ? 1.707 7.200 -5.771 1.00 95.25 72 LYS A O 1
ATOM 572 N N . ILE A 1 73 ? 3.398 5.772 -5.395 1.00 95.31 73 ILE A N 1
ATOM 573 C CA . ILE A 1 73 ? 2.731 4.643 -6.060 1.00 95.31 73 ILE A CA 1
ATOM 574 C C . ILE A 1 73 ? 1.424 4.331 -5.310 1.00 95.31 73 ILE A C 1
ATOM 576 O O . ILE A 1 73 ? 1.479 4.002 -4.118 1.00 95.31 73 ILE A O 1
ATOM 580 N N . PRO A 1 74 ? 0.260 4.396 -5.986 1.00 95.75 74 PRO A N 1
ATOM 581 C CA . PRO A 1 74 ? -1.024 4.215 -5.329 1.00 95.75 74 PRO A CA 1
ATOM 582 C C . PRO A 1 74 ? -1.123 2.813 -4.715 1.00 95.75 74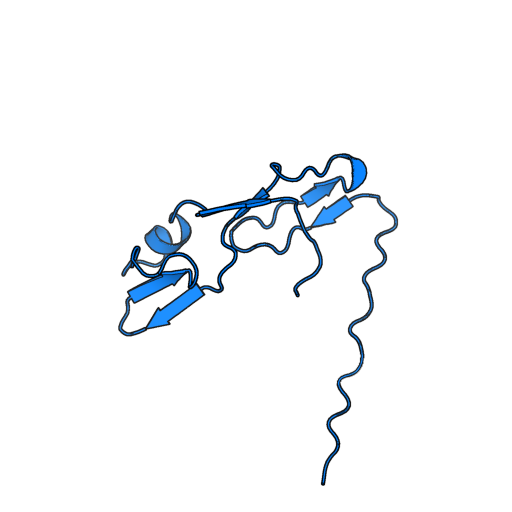 PRO A C 1
ATOM 584 O O . PRO A 1 74 ? -0.612 1.858 -5.305 1.00 95.75 74 PRO A O 1
ATOM 587 N N . PRO A 1 75 ? -1.764 2.675 -3.544 1.00 96.25 75 PRO A N 1
ATOM 588 C CA . PRO A 1 75 ? -1.988 1.381 -2.908 1.00 96.25 75 PRO A CA 1
ATOM 589 C C . PRO A 1 75 ? -2.755 0.437 -3.836 1.00 96.25 75 PRO A C 1
ATOM 591 O O . PRO A 1 75 ? -3.637 0.866 -4.579 1.00 96.25 75 PRO A O 1
ATOM 594 N N . CYS A 1 76 ? -2.423 -0.853 -3.792 1.00 96.56 76 CYS A N 1
ATOM 595 C CA . CYS A 1 76 ? -3.009 -1.853 -4.687 1.00 96.56 76 CYS A CA 1
ATOM 596 C C . CYS A 1 76 ? -4.120 -2.690 -4.055 1.00 96.56 76 CYS A C 1
ATOM 598 O O . CYS A 1 76 ? -4.809 -3.416 -4.767 1.00 96.56 76 CYS A O 1
ATOM 600 N N . VAL A 1 77 ? -4.285 -2.619 -2.733 1.00 95.75 77 VAL A N 1
ATOM 601 C CA . VAL A 1 77 ? -5.346 -3.319 -2.007 1.00 95.75 77 VAL A CA 1
ATOM 602 C C . VAL A 1 77 ? -5.966 -2.416 -0.955 1.00 95.75 77 VAL A C 1
ATOM 604 O O . VAL A 1 77 ? -5.367 -1.427 -0.525 1.00 95.75 77 VAL A O 1
ATOM 607 N N . VAL A 1 78 ? -7.149 -2.806 -0.496 1.00 96.50 78 VAL A N 1
ATOM 608 C CA . VAL A 1 78 ? -7.807 -2.219 0.664 1.00 96.50 78 VAL A CA 1
ATOM 609 C C . VAL A 1 78 ? -8.215 -3.364 1.585 1.00 96.50 78 VAL A C 1
ATOM 611 O O . VAL A 1 78 ? -8.899 -4.280 1.137 1.00 96.50 78 VAL A O 1
ATOM 614 N N . THR A 1 79 ? -7.736 -3.343 2.828 1.00 95.00 79 THR A N 1
ATOM 615 C CA . THR A 1 79 ? -8.117 -4.305 3.880 1.00 95.00 79 THR A CA 1
ATOM 616 C C . THR A 1 79 ? -8.326 -3.569 5.202 1.00 95.00 79 THR A C 1
ATOM 618 O O . THR A 1 79 ? -8.207 -2.346 5.259 1.00 95.00 79 THR A O 1
ATOM 621 N N . ALA A 1 80 ? -8.545 -4.304 6.291 1.00 95.62 80 ALA A N 1
ATOM 622 C CA . ALA A 1 80 ? -8.447 -3.756 7.637 1.00 95.62 80 ALA A CA 1
ATOM 623 C C . ALA A 1 80 ? -7.027 -3.279 7.969 1.00 95.62 80 ALA A C 1
ATOM 625 O O . ALA A 1 80 ? -6.029 -3.812 7.464 1.00 95.62 80 ALA A O 1
ATOM 626 N N . HIS A 1 81 ? -6.936 -2.277 8.844 1.00 94.94 81 HIS A N 1
ATOM 627 C CA . HIS A 1 81 ? -5.680 -1.918 9.485 1.00 94.94 81 HIS A CA 1
ATOM 628 C C . HIS A 1 81 ? -5.188 -3.082 10.354 1.00 94.94 81 HIS A C 1
ATOM 630 O O . HIS A 1 81 ? -5.980 -3.769 10.998 1.00 94.94 81 HIS A O 1
ATOM 636 N N . THR A 1 82 ? -3.876 -3.279 10.412 1.00 92.25 82 THR A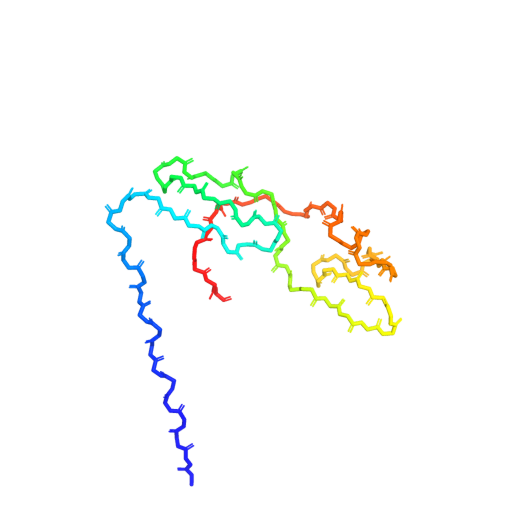 N 1
ATOM 637 C CA . THR A 1 82 ? -3.245 -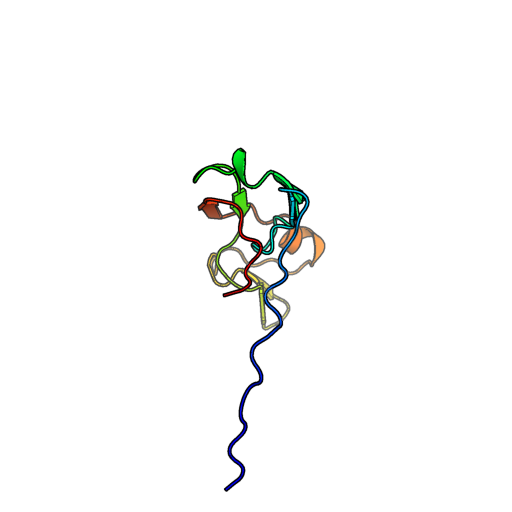4.223 11.342 1.00 92.25 82 THR A CA 1
ATOM 638 C C . THR A 1 82 ? -2.073 -3.547 12.020 1.00 92.25 82 THR A C 1
ATOM 640 O O . THR A 1 82 ? -1.357 -2.767 11.395 1.00 92.25 82 THR A O 1
ATOM 643 N N . ASP A 1 83 ? -1.858 -3.844 13.291 1.00 90.50 83 ASP A N 1
ATOM 644 C CA . ASP A 1 83 ? -0.683 -3.447 14.057 1.00 90.50 83 ASP A CA 1
ATOM 645 C C . ASP A 1 83 ? 0.335 -4.594 14.205 1.00 90.50 83 ASP A C 1
ATOM 647 O O . ASP A 1 83 ? 1.440 -4.397 14.722 1.00 90.50 83 ASP A O 1
ATOM 651 N N . GLN A 1 84 ? -0.024 -5.782 13.713 1.00 86.75 84 GLN A N 1
ATOM 652 C CA . GLN A 1 84 ? 0.815 -6.968 13.693 1.00 86.75 84 GLN A CA 1
ATOM 653 C C . GLN A 1 84 ? 1.546 -7.053 12.360 1.00 86.75 84 GLN A C 1
ATOM 655 O O . GLN A 1 84 ? 0.944 -7.157 11.290 1.00 86.75 84 GLN A O 1
ATOM 660 N N . ARG A 1 85 ? 2.877 -7.015 12.438 1.00 73.44 85 ARG A N 1
ATOM 661 C CA . ARG A 1 85 ? 3.748 -7.258 11.290 1.00 73.44 85 ARG A CA 1
ATOM 662 C C . ARG A 1 85 ? 3.926 -8.770 11.188 1.00 73.44 85 ARG A C 1
ATOM 664 O O . ARG A 1 85 ? 4.767 -9.319 11.900 1.00 73.44 85 ARG A O 1
ATOM 671 N N . VAL A 1 86 ? 3.049 -9.404 10.412 1.00 59.72 86 VAL A N 1
ATOM 672 C CA . VAL A 1 86 ? 3.154 -10.822 10.033 1.00 59.72 86 VAL A CA 1
ATOM 673 C C . VAL A 1 86 ? 4.320 -11.054 9.084 1.00 59.72 86 VAL A C 1
ATOM 675 O O . VAL A 1 86 ? 4.635 -10.132 8.296 1.00 59.72 86 VAL A O 1
#

pLDDT: mean 86.95, std 15.32, range [44.47, 97.81]

Sequence (86 aa):
NVVVTRKPKPVVVRTDGKAKCVNFGCQKEYVVADNDERACPHHVGAPVFRDAGKHWSCCPKIVKYDFDEFLKIPPCVVTAHTDQRV

Radius of gyration: 16.17 Å; chains: 1; bounding box: 38×37×40 Å

Secondary structure (DSSP, 8-state):
------PPPP----TTSEEE--SBTT--EEEGGG--TTSEEEBSSPEEEETTEEEETT-TT--BSSHHHHHTSPPSEEE---S---